Protein AF-A0A849WYE4-F1 (afdb_monomer_lite)

Structure (mmCIF, N/CA/C/O backbone):
data_AF-A0A849WYE4-F1
#
_entry.id   AF-A0A849WYE4-F1
#
loop_
_atom_site.group_PDB
_atom_site.id
_atom_site.type_symbol
_atom_site.label_atom_id
_atom_site.label_alt_id
_atom_site.label_comp_id
_atom_site.label_asym_id
_atom_site.label_entity_id
_atom_site.label_seq_id
_atom_site.pdbx_PDB_ins_code
_atom_site.Cartn_x
_atom_site.Cartn_y
_atom_site.Cartn_z
_atom_site.occupancy
_atom_site.B_iso_or_equiv
_atom_site.auth_seq_id
_atom_site.auth_comp_id
_atom_site.auth_asym_id
_atom_site.auth_atom_id
_atom_site.pdbx_PDB_model_num
ATOM 1 N N . MET A 1 1 ? 54.875 -3.080 55.819 1.00 46.09 1 MET A N 1
ATOM 2 C CA . MET A 1 1 ? 53.981 -3.667 54.796 1.00 46.09 1 MET A CA 1
ATOM 3 C C . MET A 1 1 ? 52.540 -3.458 55.234 1.00 46.09 1 MET A C 1
ATOM 5 O O . MET A 1 1 ? 52.132 -4.056 56.217 1.00 46.09 1 MET A O 1
ATOM 9 N N . GLN A 1 2 ? 51.818 -2.546 54.580 1.00 42.31 2 GLN A N 1
ATOM 10 C CA . GLN A 1 2 ? 50.393 -2.278 54.815 1.00 42.31 2 GLN A CA 1
ATOM 11 C C . GLN A 1 2 ? 49.566 -3.302 54.020 1.00 42.31 2 GLN A C 1
ATOM 13 O O . GLN A 1 2 ? 49.792 -3.452 52.821 1.00 42.31 2 GLN A O 1
ATOM 18 N N . LEU A 1 3 ? 48.648 -4.017 54.675 1.00 44.91 3 LEU A N 1
ATOM 19 C CA . LEU A 1 3 ? 47.675 -4.899 54.023 1.00 44.91 3 LEU A CA 1
ATOM 20 C C . LEU A 1 3 ? 46.376 -4.117 53.784 1.00 44.91 3 LEU A C 1
ATOM 22 O O . LEU A 1 3 ? 45.818 -3.519 54.699 1.00 44.91 3 LEU A O 1
ATOM 26 N N . ILE A 1 4 ? 45.939 -4.111 52.529 1.00 50.38 4 ILE A N 1
ATOM 27 C CA . ILE A 1 4 ? 44.753 -3.430 51.999 1.00 50.38 4 ILE A CA 1
ATOM 28 C C . ILE A 1 4 ? 43.482 -4.095 52.568 1.00 50.38 4 ILE A C 1
ATOM 30 O O . ILE A 1 4 ? 43.382 -5.323 52.501 1.00 50.38 4 ILE A O 1
ATOM 34 N N . PRO A 1 5 ? 42.488 -3.351 53.093 1.00 57.50 5 PRO A N 1
ATOM 35 C CA . PRO A 1 5 ? 41.226 -3.946 53.514 1.00 57.50 5 PRO A CA 1
ATOM 36 C C . PRO A 1 5 ? 40.370 -4.280 52.286 1.00 57.50 5 PRO A C 1
ATOM 38 O O . PRO A 1 5 ? 40.052 -3.421 51.465 1.00 57.50 5 PRO A O 1
ATOM 41 N N . ILE A 1 6 ? 39.992 -5.552 52.170 1.00 61.88 6 ILE A N 1
ATOM 42 C CA . ILE A 1 6 ? 39.066 -6.049 51.152 1.00 61.88 6 ILE A CA 1
ATOM 43 C C . ILE A 1 6 ? 37.680 -5.469 51.453 1.00 61.88 6 ILE A C 1
ATOM 45 O O . ILE A 1 6 ? 37.013 -5.876 52.409 1.00 61.88 6 ILE A O 1
ATOM 49 N N . LEU A 1 7 ? 37.257 -4.505 50.633 1.00 54.41 7 LEU A N 1
ATOM 50 C CA . L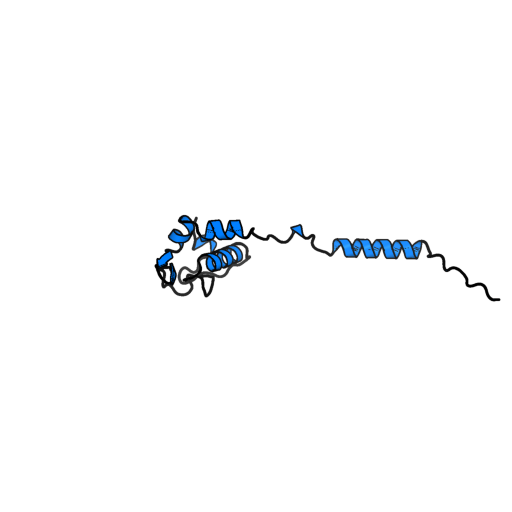EU A 1 7 ? 35.929 -3.904 50.670 1.00 54.41 7 LEU A CA 1
ATOM 51 C C . LEU A 1 7 ? 34.886 -4.972 50.295 1.00 54.41 7 LEU A C 1
ATOM 53 O O . LEU A 1 7 ? 34.646 -5.243 49.121 1.00 54.41 7 LEU A O 1
ATOM 57 N N . HIS A 1 8 ? 34.285 -5.611 51.299 1.00 60.00 8 HIS A N 1
ATOM 58 C CA . HIS A 1 8 ? 33.144 -6.500 51.097 1.00 60.00 8 HIS A CA 1
ATOM 59 C C . HIS A 1 8 ? 31.900 -5.656 50.773 1.00 60.00 8 HIS A C 1
ATOM 61 O O . HIS A 1 8 ? 31.561 -4.762 51.554 1.00 60.00 8 HIS A O 1
ATOM 67 N N . PRO A 1 9 ? 31.192 -5.913 49.660 1.00 61.59 9 PRO A N 1
ATOM 68 C CA . PRO A 1 9 ? 29.984 -5.169 49.333 1.00 61.59 9 PRO A CA 1
ATOM 69 C C . PRO A 1 9 ? 28.892 -5.435 50.378 1.00 61.59 9 PRO A C 1
ATOM 71 O O . PRO A 1 9 ? 28.559 -6.578 50.693 1.00 61.59 9 PRO A O 1
ATOM 74 N N . ASN A 1 10 ? 28.324 -4.360 50.931 1.00 67.94 10 ASN A N 1
ATOM 75 C CA . ASN A 1 10 ? 27.225 -4.430 51.890 1.00 67.94 10 ASN A CA 1
ATOM 76 C C . ASN A 1 10 ? 25.964 -4.971 51.191 1.00 67.94 10 ASN A C 1
ATOM 78 O O . ASN A 1 10 ? 25.650 -4.564 50.070 1.00 67.94 10 ASN A O 1
ATOM 82 N N . LYS A 1 11 ? 25.210 -5.850 51.862 1.00 70.06 11 LYS A N 1
ATOM 83 C CA . LYS A 1 11 ? 23.966 -6.454 51.352 1.00 70.06 11 LYS A CA 1
ATOM 84 C C . LYS A 1 11 ? 23.008 -5.402 50.789 1.00 70.06 11 LYS A C 1
ATOM 86 O O . LYS A 1 11 ? 22.443 -5.621 49.730 1.00 70.06 11 LYS A O 1
ATOM 91 N N . ALA A 1 12 ? 22.902 -4.237 51.432 1.00 69.44 12 ALA A N 1
ATOM 92 C CA . ALA A 1 12 ? 22.075 -3.124 50.961 1.00 69.44 12 ALA A CA 1
ATOM 93 C C . ALA A 1 12 ? 22.493 -2.597 49.574 1.00 69.44 12 ALA A C 1
ATOM 95 O O . ALA A 1 12 ? 21.641 -2.285 48.744 1.00 69.44 12 ALA A O 1
ATOM 96 N N . MET A 1 13 ? 23.799 -2.547 49.304 1.00 70.00 13 MET A N 1
ATOM 97 C CA . MET A 1 13 ? 24.358 -2.111 48.024 1.00 70.00 13 MET A CA 1
ATOM 98 C C . MET A 1 13 ? 24.042 -3.136 46.927 1.00 70.00 13 MET A C 1
ATOM 100 O O . MET A 1 13 ? 23.593 -2.762 45.849 1.00 70.00 13 MET A O 1
ATOM 104 N N . ALA A 1 14 ? 24.155 -4.432 47.239 1.00 71.19 14 ALA A N 1
ATOM 105 C CA . ALA A 1 14 ? 23.757 -5.509 46.333 1.00 71.19 14 ALA A CA 1
ATOM 106 C C . ALA A 1 14 ? 22.247 -5.482 46.021 1.00 71.19 14 ALA A C 1
ATOM 108 O O . ALA A 1 14 ? 21.861 -5.635 44.864 1.00 71.19 14 ALA A O 1
ATOM 109 N N . THR A 1 15 ? 21.386 -5.212 47.010 1.00 71.81 15 THR A N 1
ATOM 110 C CA . THR A 1 15 ? 19.931 -5.109 46.799 1.00 71.81 15 THR A CA 1
ATOM 111 C C . THR A 1 15 ? 19.547 -3.898 45.947 1.00 71.81 15 THR A C 1
ATOM 113 O O . THR A 1 15 ? 18.644 -4.001 45.118 1.00 71.81 15 THR A O 1
ATOM 116 N N . HIS A 1 16 ? 20.217 -2.753 46.124 1.00 72.25 16 HIS A N 1
ATOM 117 C CA . HIS A 1 16 ? 19.993 -1.571 45.286 1.00 72.25 16 HIS A CA 1
ATOM 118 C C . HIS A 1 16 ? 20.419 -1.812 43.837 1.00 72.25 16 HIS A C 1
ATOM 120 O O . HIS A 1 16 ? 19.644 -1.500 42.939 1.00 72.25 16 HIS A O 1
ATOM 126 N N . LEU A 1 17 ? 21.585 -2.429 43.619 1.00 75.75 17 LEU A N 1
ATOM 127 C CA . LEU A 1 17 ? 22.079 -2.783 42.284 1.00 75.75 17 LEU A CA 1
ATOM 128 C C . LEU A 1 17 ? 21.173 -3.806 41.579 1.00 75.75 17 LEU A C 1
ATOM 130 O O . LEU A 1 17 ? 20.911 -3.682 40.386 1.00 75.75 17 LEU A O 1
ATOM 134 N N . LEU A 1 18 ? 20.642 -4.787 42.317 1.00 73.25 18 LEU A N 1
ATOM 135 C CA . LEU A 1 18 ? 19.713 -5.780 41.769 1.00 73.25 18 LEU A CA 1
ATOM 136 C C . LEU A 1 18 ? 18.369 -5.145 41.371 1.00 73.25 18 LEU A C 1
ATOM 138 O O . LEU A 1 18 ? 17.812 -5.461 40.322 1.00 73.25 18 LEU A O 1
ATOM 142 N N . ARG A 1 19 ? 17.850 -4.227 42.198 1.00 73.56 19 ARG A N 1
ATOM 143 C CA . ARG A 1 19 ? 16.584 -3.517 41.943 1.00 73.56 19 ARG A CA 1
ATOM 144 C C . ARG A 1 19 ? 16.679 -2.564 40.757 1.00 73.56 19 ARG A C 1
ATOM 146 O O . ARG A 1 19 ? 15.747 -2.517 39.960 1.00 73.56 19 ARG A O 1
ATOM 153 N N . THR A 1 20 ? 17.778 -1.822 40.627 1.00 73.62 20 THR A N 1
ATOM 154 C CA . THR A 1 20 ? 17.986 -0.920 39.485 1.00 73.62 20 THR A CA 1
ATOM 155 C C . THR A 1 20 ? 18.197 -1.696 38.187 1.00 73.62 20 THR A C 1
ATOM 157 O O . THR A 1 20 ? 17.612 -1.324 37.173 1.00 73.62 20 THR A O 1
ATOM 160 N N . ALA A 1 21 ? 18.941 -2.808 38.214 1.00 76.62 21 ALA A N 1
ATOM 161 C CA . ALA A 1 21 ? 19.098 -3.690 37.055 1.00 76.62 21 ALA A CA 1
ATOM 162 C C . ALA A 1 21 ? 17.760 -4.298 36.596 1.00 76.62 21 ALA A C 1
ATOM 164 O O . ALA A 1 21 ? 17.480 -4.335 35.399 1.00 76.62 21 ALA A O 1
ATOM 165 N N . LEU A 1 22 ? 16.905 -4.713 37.539 1.00 76.19 22 LEU A N 1
ATOM 166 C CA . LEU A 1 22 ? 15.569 -5.222 37.229 1.00 76.19 22 LEU A CA 1
ATOM 167 C C . LEU A 1 22 ? 14.682 -4.132 36.604 1.00 76.19 22 LEU A C 1
ATOM 169 O O . LEU A 1 22 ? 14.057 -4.374 35.580 1.00 76.19 22 LEU A O 1
ATOM 173 N N . PHE A 1 23 ? 14.679 -2.914 37.156 1.00 76.50 23 PHE A N 1
ATOM 174 C CA . PHE A 1 23 ? 13.930 -1.782 36.589 1.00 76.50 23 PHE A CA 1
ATOM 175 C C . PHE A 1 23 ? 14.363 -1.427 35.158 1.00 76.50 23 PHE A C 1
ATOM 177 O O . PHE A 1 23 ? 13.516 -1.120 34.323 1.00 76.50 23 PHE A O 1
ATOM 184 N N . LEU A 1 24 ? 15.663 -1.500 34.856 1.00 73.50 24 LEU A N 1
ATOM 185 C CA . LEU A 1 24 ? 16.191 -1.252 33.510 1.00 73.50 24 LEU A CA 1
ATOM 186 C C . LEU A 1 24 ? 15.759 -2.330 32.505 1.00 73.50 24 LEU A C 1
ATOM 188 O O . LEU A 1 24 ? 15.435 -2.000 31.367 1.00 73.50 24 LEU A O 1
ATOM 192 N N . ALA A 1 25 ? 15.691 -3.596 32.926 1.00 70.69 25 ALA A N 1
ATOM 193 C CA . ALA A 1 25 ? 15.245 -4.700 32.074 1.00 70.69 25 ALA A CA 1
ATOM 194 C C . ALA A 1 25 ? 13.748 -4.627 31.711 1.00 70.69 25 ALA A C 1
ATOM 196 O O . ALA A 1 25 ? 13.342 -5.151 30.676 1.00 70.69 25 ALA A O 1
ATOM 197 N N . LEU A 1 26 ? 12.925 -3.963 32.532 1.00 72.19 26 LEU A N 1
ATOM 198 C CA . LEU A 1 26 ? 11.504 -3.737 32.242 1.00 72.19 26 LEU A CA 1
ATOM 199 C C . LEU A 1 26 ? 11.244 -2.549 31.298 1.00 72.19 26 LEU A C 1
ATOM 201 O O . LEU A 1 26 ? 10.148 -2.451 30.753 1.00 72.19 26 LEU A O 1
ATOM 205 N N . LEU A 1 27 ? 12.217 -1.652 31.100 1.00 71.19 27 LEU A N 1
ATOM 206 C CA . LEU A 1 27 ? 12.049 -0.464 30.253 1.00 71.19 27 LEU A CA 1
ATOM 207 C C . LEU A 1 27 ? 12.381 -0.704 28.775 1.00 71.19 27 LEU A C 1
ATOM 209 O O . LEU A 1 27 ? 12.041 0.125 27.933 1.00 71.19 27 LEU A O 1
ATOM 213 N N . THR A 1 28 ? 13.047 -1.811 28.443 1.00 73.25 28 THR A N 1
ATOM 214 C CA . THR A 1 28 ? 13.287 -2.185 27.050 1.00 73.25 28 THR A CA 1
ATOM 215 C C . THR A 1 28 ? 12.033 -2.848 26.487 1.00 73.25 28 THR A C 1
ATOM 217 O O . THR A 1 28 ? 11.688 -3.941 26.951 1.00 73.25 28 THR A O 1
ATOM 220 N N . PRO A 1 29 ? 11.350 -2.238 25.497 1.00 68.69 29 PRO A N 1
ATOM 221 C CA . PRO A 1 29 ? 10.281 -2.923 24.796 1.00 68.69 29 PRO A CA 1
ATOM 222 C C . PRO A 1 29 ? 10.882 -4.195 24.208 1.00 68.69 29 PRO A C 1
ATOM 224 O O . PRO A 1 29 ? 11.965 -4.165 23.609 1.00 68.69 29 PRO A O 1
ATOM 227 N N . PRO A 1 30 ? 10.248 -5.340 24.441 1.00 70.88 30 PRO A N 1
ATOM 228 C CA . PRO A 1 30 ? 10.870 -6.576 24.058 1.00 70.88 30 PRO A CA 1
ATOM 229 C C . PRO A 1 30 ? 10.802 -6.688 22.528 1.00 70.88 30 PRO A C 1
ATOM 231 O O . PRO A 1 30 ? 9.845 -6.232 21.907 1.00 70.88 30 PRO A O 1
ATOM 234 N N . ALA A 1 31 ? 11.832 -7.263 21.903 1.00 65.00 31 ALA A N 1
ATOM 235 C CA . ALA A 1 31 ? 12.041 -7.207 20.447 1.00 65.00 31 ALA A CA 1
ATOM 236 C C . ALA A 1 31 ? 10.869 -7.737 19.585 1.00 65.00 31 ALA A C 1
ATOM 238 O O . ALA A 1 31 ? 10.817 -7.477 18.390 1.00 65.00 31 ALA A O 1
ATOM 239 N N . TRP A 1 32 ? 9.916 -8.449 20.189 1.00 64.44 32 TRP A N 1
ATOM 240 C CA . TRP A 1 32 ? 8.682 -8.939 19.568 1.00 64.44 32 TRP A CA 1
ATOM 241 C C . TRP A 1 32 ? 7.585 -7.875 19.424 1.00 64.44 32 TRP A C 1
ATOM 243 O O . TRP A 1 32 ? 6.583 -8.136 18.770 1.00 64.44 32 TRP A O 1
ATOM 253 N N . ALA A 1 33 ? 7.758 -6.681 19.997 1.00 65.19 33 ALA A N 1
ATOM 254 C CA . ALA A 1 33 ? 6.809 -5.577 19.855 1.00 65.19 33 ALA A CA 1
ATOM 255 C C . ALA A 1 33 ? 6.892 -4.869 18.485 1.00 65.19 33 ALA A C 1
ATOM 257 O O . ALA A 1 33 ? 6.016 -4.073 18.157 1.00 65.19 33 ALA A O 1
ATOM 258 N N . ILE A 1 34 ? 7.925 -5.141 17.678 1.00 64.00 34 ILE A N 1
ATOM 259 C CA . ILE A 1 34 ? 8.040 -4.593 16.321 1.00 64.00 34 ILE A CA 1
ATOM 260 C C . ILE A 1 34 ? 7.291 -5.522 15.363 1.00 64.00 34 ILE A C 1
ATOM 262 O O . ILE A 1 34 ? 7.780 -6.597 15.015 1.00 64.00 34 ILE A O 1
ATOM 266 N N . GLN A 1 35 ? 6.112 -5.095 14.909 1.00 69.06 35 GLN A N 1
ATOM 267 C CA . GLN A 1 35 ? 5.379 -5.773 13.842 1.00 69.06 35 GLN A CA 1
ATOM 268 C C . GLN A 1 35 ? 6.086 -5.505 12.502 1.00 69.06 35 GLN A C 1
ATOM 270 O O . GLN A 1 35 ? 5.770 -4.552 11.793 1.00 69.06 35 GLN A O 1
ATOM 275 N N . ALA A 1 36 ? 7.074 -6.330 12.158 1.00 75.69 36 ALA A N 1
ATOM 276 C CA . ALA A 1 36 ? 7.697 -6.312 10.840 1.00 75.69 36 ALA A CA 1
ATOM 277 C C . ALA A 1 36 ? 6.996 -7.322 9.922 1.00 75.69 36 ALA A C 1
ATOM 279 O O . ALA A 1 36 ? 6.856 -8.497 10.264 1.00 75.69 36 ALA A O 1
ATOM 280 N N . PHE A 1 37 ? 6.568 -6.874 8.743 1.00 84.75 37 PHE A N 1
ATOM 281 C CA . PHE A 1 37 ? 6.088 -7.783 7.707 1.00 84.75 37 PHE A CA 1
ATOM 282 C C . PHE A 1 37 ? 7.270 -8.489 7.043 1.00 84.75 37 PHE A C 1
ATOM 284 O O . PHE A 1 37 ? 8.301 -7.879 6.759 1.00 84.75 37 PHE A O 1
ATOM 291 N N . GLU A 1 38 ? 7.116 -9.787 6.789 1.00 90.81 38 GLU A N 1
ATOM 292 C CA . GLU A 1 38 ? 8.139 -10.589 6.123 1.00 90.81 38 GLU A CA 1
ATOM 293 C C . GLU A 1 38 ? 8.316 -10.104 4.667 1.00 90.81 38 GLU A C 1
ATOM 295 O O . G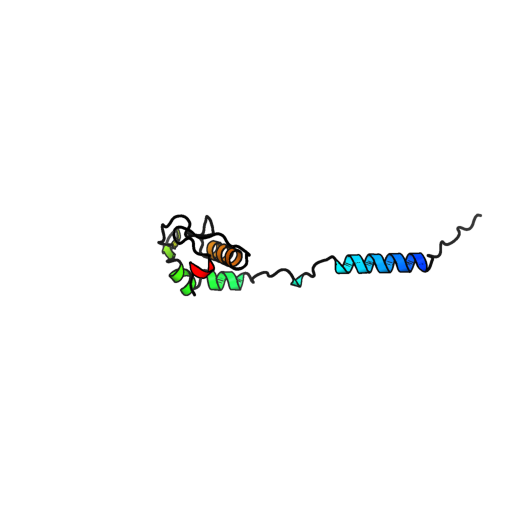LU A 1 38 ? 7.313 -9.975 3.954 1.00 90.81 38 GLU A O 1
ATOM 300 N N . PRO A 1 39 ? 9.549 -9.813 4.203 1.00 92.88 39 PRO A N 1
ATOM 301 C CA . PRO A 1 39 ? 9.772 -9.255 2.870 1.00 92.88 39 PRO A CA 1
ATOM 302 C C . PRO A 1 39 ? 9.165 -10.083 1.734 1.00 92.88 39 PRO A C 1
ATOM 304 O O . PRO A 1 39 ? 8.519 -9.511 0.857 1.00 92.88 39 PRO A O 1
ATOM 307 N N . ALA A 1 40 ? 9.270 -11.414 1.767 1.00 95.56 40 ALA A N 1
ATOM 308 C CA . ALA A 1 40 ? 8.683 -12.252 0.728 1.00 95.56 40 ALA A CA 1
ATOM 309 C C . ALA A 1 40 ? 7.144 -12.247 0.766 1.00 95.56 40 ALA A C 1
ATOM 311 O O . ALA A 1 40 ? 6.510 -12.428 -0.271 1.00 95.56 40 ALA A O 1
ATOM 312 N N . ALA A 1 41 ? 6.506 -12.015 1.915 1.00 95.44 41 ALA A N 1
ATOM 313 C CA . ALA A 1 41 ? 5.062 -11.805 1.998 1.00 95.44 41 ALA A CA 1
ATOM 314 C C . ALA A 1 41 ? 4.642 -10.502 1.310 1.00 95.44 41 ALA A C 1
ATOM 316 O O . ALA A 1 41 ? 3.681 -10.513 0.537 1.00 95.44 41 ALA A O 1
ATOM 317 N N . ILE A 1 42 ? 5.390 -9.419 1.536 1.00 96.69 42 ILE A N 1
ATOM 318 C CA . ILE A 1 42 ? 5.194 -8.144 0.835 1.00 96.69 42 ILE A CA 1
ATOM 319 C C . ILE A 1 42 ? 5.361 -8.344 -0.671 1.00 96.69 42 ILE A C 1
ATOM 321 O O . ILE A 1 42 ? 4.472 -7.970 -1.430 1.00 96.69 42 ILE A O 1
ATOM 325 N N . ASP A 1 43 ? 6.433 -9.005 -1.104 1.00 97.12 43 ASP A N 1
ATOM 326 C CA . ASP A 1 43 ? 6.707 -9.222 -2.527 1.00 97.12 43 ASP A CA 1
ATOM 327 C C . ASP A 1 43 ? 5.637 -10.107 -3.191 1.00 97.12 43 ASP A C 1
ATOM 329 O O . ASP A 1 43 ? 5.218 -9.839 -4.320 1.00 97.12 43 ASP A O 1
ATOM 333 N N . ARG A 1 44 ? 5.120 -11.124 -2.482 1.00 97.44 44 ARG A N 1
ATOM 334 C CA . ARG A 1 44 ? 4.001 -11.954 -2.969 1.00 97.44 44 ARG A CA 1
ATOM 335 C C . ARG A 1 44 ? 2.731 -11.139 -3.198 1.00 97.44 44 ARG A C 1
ATOM 337 O O . ARG A 1 44 ? 2.064 -11.350 -4.209 1.00 97.44 44 ARG A O 1
ATOM 344 N N . VAL A 1 45 ? 2.367 -10.252 -2.269 1.00 96.88 45 VAL A N 1
ATOM 345 C CA . VAL A 1 45 ? 1.159 -9.421 -2.404 1.00 96.88 45 VAL A CA 1
ATOM 346 C C . VAL A 1 45 ? 1.373 -8.341 -3.460 1.00 96.88 45 VAL A C 1
ATOM 348 O O . VAL A 1 45 ? 0.518 -8.189 -4.332 1.00 96.88 45 VAL A O 1
ATOM 351 N N . ALA A 1 46 ? 2.528 -7.671 -3.442 1.00 96.88 46 ALA A N 1
ATOM 352 C CA . ALA A 1 46 ? 2.894 -6.640 -4.405 1.00 96.88 46 ALA A CA 1
ATOM 353 C C . ALA A 1 46 ? 2.890 -7.178 -5.841 1.00 96.88 46 ALA A C 1
ATOM 355 O O . ALA A 1 46 ? 2.372 -6.517 -6.727 1.00 96.88 46 ALA A O 1
ATOM 356 N N . GLY A 1 47 ? 3.385 -8.399 -6.068 1.00 96.00 47 GLY A N 1
ATOM 357 C CA . GLY A 1 47 ? 3.345 -9.054 -7.379 1.00 96.00 47 GLY A CA 1
ATOM 358 C C . GLY A 1 47 ? 2.016 -9.740 -7.718 1.00 96.00 47 GLY A C 1
ATOM 359 O O . GLY A 1 47 ? 1.885 -10.340 -8.790 1.00 96.00 47 GLY A O 1
ATOM 360 N N . SER A 1 48 ? 1.028 -9.718 -6.819 1.00 96.50 48 SER A N 1
ATOM 361 C CA . SER A 1 48 ? -0.214 -10.463 -7.010 1.00 96.50 48 SER A CA 1
ATOM 362 C C . SER A 1 48 ? -1.118 -9.821 -8.063 1.00 96.50 48 SER A C 1
ATOM 364 O O . SER A 1 48 ? -1.260 -8.603 -8.171 1.00 96.50 48 SER A O 1
ATOM 366 N N . ARG A 1 49 ? -1.839 -10.664 -8.811 1.00 95.62 49 ARG A N 1
ATOM 367 C CA . ARG A 1 49 ? -2.835 -10.200 -9.791 1.00 95.62 49 ARG A CA 1
ATOM 368 C C . ARG A 1 49 ? -3.949 -9.370 -9.147 1.00 95.62 49 ARG A C 1
ATOM 370 O O . ARG A 1 49 ? -4.509 -8.505 -9.812 1.00 95.62 49 ARG A O 1
ATOM 377 N N . LEU A 1 50 ? -4.309 -9.677 -7.901 1.00 95.00 50 LEU A N 1
ATOM 378 C CA . LEU A 1 50 ? -5.362 -8.970 -7.175 1.00 95.00 50 LEU A CA 1
ATOM 379 C C . LEU A 1 50 ? -4.930 -7.534 -6.874 1.00 95.00 50 LEU A C 1
ATOM 381 O O . LEU A 1 50 ? -5.636 -6.607 -7.261 1.00 95.00 50 LEU A O 1
ATOM 385 N N . TRP A 1 51 ? -3.735 -7.362 -6.306 1.00 95.88 51 TRP A N 1
ATOM 386 C CA . TRP A 1 51 ? -3.158 -6.045 -6.047 1.00 95.88 51 TRP A CA 1
ATOM 387 C C . TRP A 1 51 ? -2.992 -5.230 -7.330 1.00 95.88 51 TRP A C 1
ATOM 389 O O . TRP A 1 51 ? -3.464 -4.098 -7.424 1.00 95.88 51 TRP A O 1
ATOM 399 N N . HIS A 1 52 ? -2.436 -5.851 -8.375 1.00 96.00 52 HIS A N 1
ATOM 400 C CA . HIS A 1 52 ? -2.280 -5.186 -9.663 1.00 96.00 52 HIS A CA 1
ATOM 401 C C . HIS A 1 52 ? -3.607 -4.722 -10.272 1.00 96.00 52 HIS A C 1
ATOM 403 O O . HIS A 1 52 ? -3.667 -3.664 -10.890 1.00 96.00 52 HIS A O 1
ATOM 409 N N . ARG A 1 53 ? -4.686 -5.490 -10.096 1.00 94.69 53 ARG A N 1
ATOM 410 C CA . ARG A 1 53 ? -6.017 -5.106 -10.584 1.00 94.69 53 ARG A CA 1
ATOM 411 C C . ARG A 1 53 ? -6.642 -3.983 -9.775 1.00 94.69 53 ARG A C 1
ATOM 413 O O . ARG A 1 53 ? -7.218 -3.096 -10.392 1.00 94.69 53 ARG A O 1
ATOM 420 N N . LEU A 1 54 ? -6.530 -4.035 -8.448 1.00 94.12 54 LEU A N 1
ATOM 421 C CA . LEU A 1 54 ? -7.082 -3.021 -7.547 1.00 94.12 54 LEU A CA 1
ATOM 422 C C . LEU A 1 54 ? -6.564 -1.622 -7.900 1.00 94.12 54 LEU A C 1
ATOM 424 O O . LEU A 1 54 ? -7.332 -0.668 -7.946 1.00 94.12 54 LEU A O 1
ATOM 428 N N . LEU A 1 55 ? -5.271 -1.529 -8.218 1.00 94.69 55 LEU A N 1
ATOM 429 C CA . LEU A 1 55 ? -4.603 -0.275 -8.565 1.00 94.69 55 LEU A CA 1
ATOM 430 C C . LEU A 1 55 ? -4.413 -0.082 -10.074 1.00 94.69 55 LEU A C 1
ATOM 432 O O . LEU A 1 55 ? -3.709 0.829 -10.495 1.00 94.69 55 LEU A O 1
ATOM 436 N N . HIS A 1 56 ? -5.028 -0.927 -10.904 1.00 95.38 56 HIS A N 1
ATOM 437 C CA . HIS A 1 56 ? -4.959 -0.857 -12.367 1.00 95.38 56 HIS A CA 1
ATOM 438 C C . HIS A 1 56 ? -3.535 -0.807 -12.961 1.00 95.38 56 HIS A C 1
ATOM 440 O O . HIS A 1 56 ? -3.313 -0.135 -13.974 1.00 95.38 56 HIS A O 1
ATOM 446 N N . TYR A 1 57 ? -2.580 -1.537 -12.380 1.00 96.44 57 TYR A N 1
ATOM 447 C CA . TYR A 1 57 ? -1.247 -1.692 -12.961 1.00 96.44 57 TYR A CA 1
ATOM 448 C C . TYR A 1 57 ? -1.282 -2.488 -14.261 1.00 96.44 57 TYR A C 1
ATOM 450 O O . TYR A 1 57 ? -1.938 -3.530 -14.385 1.00 96.44 57 TYR A O 1
ATOM 458 N N . LYS A 1 58 ? -0.498 -2.014 -15.221 1.00 93.81 58 LYS A N 1
ATOM 459 C CA . LYS A 1 58 ? -0.185 -2.688 -16.474 1.00 93.81 58 LYS A CA 1
ATOM 460 C C . LYS A 1 58 ? 1.314 -2.913 -16.542 1.00 93.81 58 LYS A C 1
ATOM 462 O O . LYS A 1 58 ? 2.097 -2.074 -16.118 1.00 93.81 58 LYS A O 1
ATOM 467 N N . HIS A 1 59 ? 1.701 -4.065 -17.074 1.00 89.94 59 HIS A N 1
ATOM 468 C CA . HIS A 1 59 ? 3.101 -4.350 -17.331 1.00 89.94 59 HIS A CA 1
ATOM 469 C C . HIS A 1 59 ? 3.496 -3.772 -18.692 1.00 89.94 59 HIS A C 1
ATOM 471 O O . HIS A 1 59 ? 2.960 -4.177 -19.728 1.00 89.94 59 HIS A O 1
ATOM 477 N N . HIS A 1 60 ? 4.442 -2.846 -18.683 1.00 86.31 60 HIS A N 1
ATOM 478 C CA . HIS A 1 60 ? 5.086 -2.287 -19.855 1.00 86.31 60 HIS A CA 1
ATOM 479 C C . HIS A 1 60 ? 6.381 -3.042 -20.123 1.00 86.31 60 HIS A C 1
ATOM 481 O O . HIS A 1 60 ? 7.219 -3.215 -19.243 1.00 86.31 60 HIS A O 1
ATOM 487 N N . TRP A 1 61 ? 6.570 -3.465 -21.372 1.00 79.06 61 TRP A N 1
ATOM 488 C CA . TRP A 1 61 ? 7.683 -4.341 -21.745 1.00 79.06 61 TRP A CA 1
ATOM 489 C C . TRP A 1 61 ? 9.067 -3.755 -21.406 1.00 79.06 61 TRP A C 1
ATOM 491 O O . TRP A 1 61 ? 9.986 -4.506 -21.103 1.00 79.06 61 TRP A O 1
ATOM 501 N N . PHE A 1 62 ? 9.201 -2.426 -21.405 1.00 80.00 62 PHE A N 1
ATOM 502 C CA . PHE A 1 62 ? 10.468 -1.736 -21.150 1.00 80.00 62 PHE A CA 1
ATOM 503 C C . PHE A 1 62 ? 10.543 -1.011 -19.795 1.00 80.00 62 PHE A C 1
ATOM 505 O O . PHE A 1 62 ? 11.634 -0.621 -19.397 1.00 80.00 62 PHE A O 1
ATOM 512 N N . HIS A 1 63 ? 9.416 -0.784 -19.112 1.00 77.81 63 HIS A N 1
ATOM 513 C CA . HIS A 1 63 ? 9.322 0.134 -17.960 1.00 77.81 63 HIS A CA 1
ATOM 514 C C . HIS A 1 63 ? 8.733 -0.530 -16.699 1.00 77.81 63 HIS A C 1
ATOM 516 O O . HIS A 1 63 ? 8.406 0.150 -15.736 1.00 77.81 63 HIS A O 1
ATOM 522 N N . GLY A 1 64 ? 8.601 -1.861 -16.672 1.00 88.44 64 GLY A N 1
ATOM 523 C CA . GLY A 1 64 ? 8.059 -2.563 -15.507 1.00 88.44 64 GLY A CA 1
ATOM 524 C C . GLY A 1 64 ? 6.551 -2.361 -15.372 1.00 88.44 64 GLY A C 1
ATOM 525 O O . GLY A 1 64 ? 5.822 -2.579 -16.336 1.00 88.44 64 GLY A O 1
ATOM 526 N N . TYR A 1 65 ? 6.065 -2.001 -14.185 1.00 93.44 65 TYR A N 1
ATOM 527 C CA . TYR A 1 65 ? 4.639 -1.774 -13.941 1.00 93.44 65 TYR A CA 1
ATOM 528 C C . TYR A 1 65 ? 4.313 -0.285 -13.918 1.00 93.44 65 TYR A C 1
ATOM 530 O O . TYR A 1 65 ? 5.054 0.503 -13.353 1.00 93.44 65 TYR A O 1
ATOM 538 N N . GLU A 1 66 ? 3.166 0.087 -14.477 1.00 95.31 66 GLU A N 1
ATOM 539 C CA . GLU A 1 66 ? 2.622 1.439 -14.358 1.00 95.31 66 GLU A CA 1
ATOM 540 C C . GLU A 1 66 ? 1.108 1.365 -14.164 1.00 95.31 66 GLU A C 1
ATOM 542 O O . GLU A 1 66 ? 0.410 0.608 -14.848 1.00 95.31 66 GLU A O 1
ATOM 547 N N . SER A 1 67 ? 0.585 2.114 -13.199 1.00 95.88 67 SER A N 1
ATOM 548 C CA . SER A 1 67 ? -0.851 2.239 -12.984 1.00 95.88 67 SER A CA 1
ATOM 549 C C . SER A 1 67 ? -1.475 3.180 -14.007 1.00 95.88 67 SER A C 1
ATOM 551 O O . SER A 1 67 ? -0.994 4.284 -14.243 1.00 95.88 67 SER A O 1
ATOM 553 N N . ALA A 1 68 ? -2.615 2.768 -14.562 1.00 94.88 68 ALA A N 1
ATOM 554 C CA . ALA A 1 68 ? -3.418 3.606 -15.449 1.00 94.88 68 ALA A CA 1
ATOM 555 C C . ALA A 1 68 ? -4.214 4.708 -14.713 1.00 94.88 68 ALA A C 1
ATOM 557 O O . ALA A 1 68 ? -5.025 5.389 -15.340 1.00 94.88 68 ALA A O 1
ATOM 558 N N . VAL A 1 69 ? -4.059 4.847 -13.391 1.00 92.94 69 VAL A N 1
ATOM 559 C CA . VAL A 1 69 ? -4.751 5.870 -12.600 1.00 92.94 69 VAL A CA 1
ATOM 560 C C . VAL A 1 69 ? -3.953 7.175 -12.606 1.00 92.94 69 VAL A C 1
ATOM 562 O O . VAL A 1 69 ? -2.802 7.221 -12.180 1.00 92.94 69 VAL A O 1
ATOM 565 N N . ASP A 1 70 ? -4.604 8.259 -13.029 1.00 87.88 70 ASP A N 1
ATOM 566 C CA . ASP A 1 70 ? -4.019 9.610 -13.097 1.00 87.88 70 ASP A CA 1
ATOM 567 C C . ASP A 1 70 ? -4.573 10.564 -12.023 1.00 87.88 70 ASP A C 1
ATOM 569 O O . ASP A 1 70 ? -4.342 11.773 -12.051 1.00 87.88 70 ASP A O 1
ATOM 573 N N . GLY A 1 71 ? -5.361 10.042 -11.081 1.00 85.50 71 GLY A N 1
ATOM 574 C CA . GLY A 1 71 ? -5.972 10.839 -10.024 1.00 85.50 71 GLY A CA 1
ATOM 575 C C . GLY A 1 71 ? -4.937 11.386 -9.041 1.00 85.50 71 GLY A C 1
ATOM 576 O O . GLY A 1 71 ? -4.235 10.623 -8.383 1.00 85.50 71 GLY A O 1
ATOM 577 N N . GLU A 1 72 ? -4.893 12.710 -8.885 1.00 86.62 72 GLU A N 1
ATOM 578 C CA . GLU A 1 72 ? -4.079 13.349 -7.848 1.00 86.62 72 GLU A CA 1
ATOM 579 C C . GLU A 1 72 ? -4.452 12.822 -6.451 1.00 86.62 72 GLU A C 1
ATOM 581 O O . GLU A 1 72 ? -5.633 12.732 -6.092 1.00 86.62 72 GLU A O 1
ATOM 586 N N . GLY A 1 73 ? -3.430 12.464 -5.669 1.00 88.50 73 GLY A N 1
ATOM 587 C CA . GLY A 1 73 ? -3.587 11.939 -4.312 1.00 88.50 73 GLY A CA 1
ATOM 588 C C . GLY A 1 73 ? -4.215 10.543 -4.235 1.00 88.50 73 GLY A C 1
ATOM 589 O O . GLY A 1 73 ? -4.711 10.176 -3.172 1.00 88.50 73 GLY A O 1
ATOM 590 N N . PHE A 1 74 ? -4.249 9.791 -5.342 1.00 92.19 74 PHE A N 1
ATOM 591 C CA . PHE A 1 74 ? -4.686 8.391 -5.339 1.00 92.19 74 PHE A CA 1
ATOM 592 C C . PHE A 1 74 ? -3.656 7.459 -4.688 1.00 92.19 74 PHE A C 1
ATOM 594 O O . PHE A 1 74 ? -4.042 6.568 -3.943 1.00 92.19 74 PHE A O 1
ATOM 601 N N . PHE A 1 75 ? -2.366 7.678 -4.955 1.00 94.38 75 PHE A N 1
ATOM 602 C CA . PHE A 1 75 ? -1.274 6.886 -4.387 1.00 94.38 75 PHE A CA 1
ATOM 603 C C . PHE A 1 75 ? -0.816 7.460 -3.049 1.00 94.38 75 PHE A C 1
ATOM 605 O O . PHE A 1 75 ? -0.708 8.680 -2.894 1.00 94.38 75 PHE A O 1
ATOM 612 N N . LEU A 1 76 ? -0.518 6.575 -2.103 1.00 93.94 76 LEU A N 1
ATOM 613 C CA . LEU A 1 76 ? 0.079 6.924 -0.812 1.00 93.94 76 LEU A CA 1
ATOM 614 C C . LEU A 1 76 ? 1.597 7.063 -0.914 1.00 93.94 76 LEU A C 1
ATOM 616 O O . LEU A 1 76 ? 2.196 7.865 -0.196 1.00 93.94 76 LEU A O 1
ATOM 620 N N . SER A 1 77 ? 2.223 6.295 -1.804 1.00 95.31 77 SER A N 1
ATOM 621 C CA . SER A 1 77 ? 3.639 6.423 -2.118 1.00 95.31 77 SER A CA 1
ATOM 622 C C . SER A 1 77 ? 3.850 7.447 -3.240 1.00 95.31 77 SER A C 1
ATOM 624 O O . SER A 1 77 ? 3.148 7.399 -4.253 1.00 95.31 77 SER A O 1
ATOM 626 N N . PRO A 1 78 ? 4.878 8.315 -3.156 1.00 94.62 78 PRO A N 1
ATOM 627 C CA . PRO A 1 78 ? 5.258 9.186 -4.272 1.00 94.62 78 PRO A CA 1
ATOM 628 C C . PRO A 1 78 ? 5.691 8.399 -5.520 1.00 94.62 78 PRO A C 1
ATOM 630 O O . PRO A 1 78 ? 5.618 8.919 -6.628 1.00 94.62 78 PRO A O 1
ATOM 633 N N . HIS A 1 79 ? 6.108 7.140 -5.347 1.00 95.38 79 HIS A N 1
ATOM 634 C CA . HIS A 1 79 ? 6.450 6.219 -6.434 1.00 95.38 79 HIS A CA 1
ATOM 635 C C . HIS A 1 79 ? 5.343 5.200 -6.709 1.00 95.38 79 HIS A C 1
ATOM 637 O O . HIS A 1 79 ? 5.524 4.299 -7.523 1.00 95.38 79 HIS A O 1
ATOM 643 N N . GLY A 1 80 ? 4.189 5.323 -6.046 1.00 95.75 80 GLY A N 1
ATOM 644 C CA . GLY A 1 80 ? 3.144 4.310 -6.087 1.00 95.75 80 GLY A CA 1
ATOM 645 C C . GLY A 1 80 ? 2.628 4.044 -7.494 1.00 95.75 80 GLY A C 1
ATOM 646 O O . GLY A 1 80 ? 2.323 2.910 -7.820 1.00 95.75 80 GLY A O 1
ATOM 647 N N . LYS A 1 81 ? 2.630 5.034 -8.388 1.00 95.56 81 LYS A N 1
ATOM 648 C CA . LYS A 1 81 ? 2.203 4.825 -9.777 1.00 95.56 81 LYS A CA 1
ATOM 649 C C . LYS A 1 81 ? 3.045 3.792 -10.539 1.00 95.56 81 LYS A C 1
ATOM 651 O O . LYS A 1 81 ? 2.503 3.109 -11.402 1.00 95.56 81 LYS A O 1
ATOM 656 N N . GLU A 1 82 ? 4.325 3.654 -10.210 1.00 95.56 82 GLU A N 1
ATOM 657 C CA . GLU A 1 82 ? 5.295 2.829 -10.951 1.00 95.56 82 GLU A CA 1
ATOM 658 C C . GLU A 1 82 ? 5.857 1.669 -10.109 1.00 95.56 82 GLU A C 1
ATOM 660 O O . GLU A 1 82 ? 6.414 0.708 -10.637 1.00 95.56 8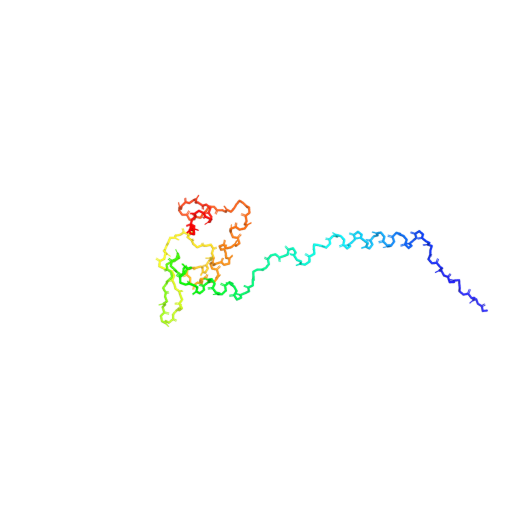2 GLU A O 1
ATOM 665 N N . ASP A 1 83 ? 5.682 1.725 -8.788 1.00 96.31 83 ASP A N 1
ATOM 666 C CA . ASP A 1 83 ? 6.190 0.730 -7.850 1.00 96.31 83 ASP A CA 1
ATOM 667 C C . ASP A 1 83 ? 5.042 0.136 -7.005 1.00 96.31 83 ASP A C 1
ATOM 669 O O . ASP A 1 83 ? 4.686 0.678 -5.948 1.00 96.31 83 ASP A O 1
ATOM 673 N N . PRO A 1 84 ? 4.476 -1.016 -7.435 1.00 96.44 84 PRO A N 1
AT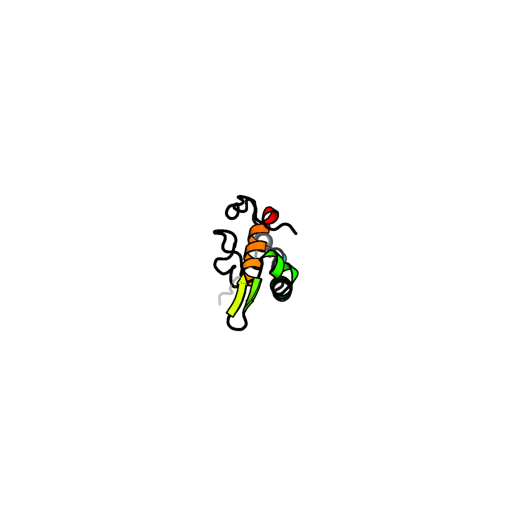OM 674 C CA . PRO A 1 84 ? 3.439 -1.732 -6.692 1.00 96.44 84 PRO A CA 1
ATOM 675 C C . PRO A 1 84 ? 3.845 -2.101 -5.266 1.00 96.44 84 PRO A C 1
ATOM 677 O O . PRO A 1 84 ? 2.986 -2.211 -4.388 1.00 96.44 84 PRO A O 1
ATOM 680 N N . ARG A 1 85 ? 5.142 -2.313 -5.024 1.00 97.12 85 ARG A N 1
ATOM 681 C CA . ARG A 1 85 ? 5.670 -2.692 -3.715 1.00 97.12 85 ARG A CA 1
ATOM 682 C C . ARG A 1 85 ? 5.745 -1.483 -2.793 1.00 97.12 85 ARG A C 1
ATOM 684 O O . ARG A 1 85 ? 5.344 -1.588 -1.633 1.00 97.12 85 ARG A O 1
ATOM 691 N N . ALA A 1 86 ? 6.229 -0.348 -3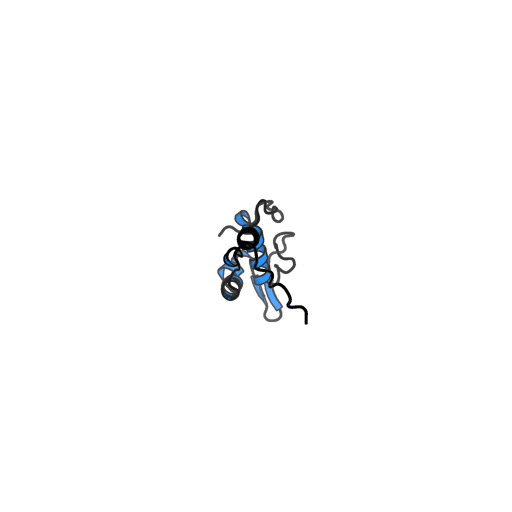.296 1.00 97.25 86 ALA A N 1
ATOM 692 C CA . ALA A 1 86 ? 6.248 0.896 -2.534 1.00 97.25 86 ALA A CA 1
ATOM 693 C C . ALA A 1 86 ? 4.827 1.336 -2.156 1.00 97.25 86 ALA A C 1
ATOM 695 O O . ALA A 1 86 ? 4.601 1.727 -1.010 1.00 97.25 86 ALA A O 1
ATOM 696 N N . GLU A 1 87 ? 3.864 1.213 -3.075 1.00 96.75 87 GLU A N 1
ATOM 697 C CA . GLU A 1 87 ? 2.465 1.540 -2.776 1.00 96.75 87 GLU A CA 1
ATOM 698 C C . GLU A 1 87 ? 1.861 0.611 -1.721 1.00 96.75 87 GLU A C 1
ATOM 700 O O . GLU A 1 87 ? 1.166 1.075 -0.818 1.00 96.75 87 GLU A O 1
ATOM 705 N N . LEU A 1 88 ? 2.154 -0.692 -1.781 1.00 96.44 88 LEU A N 1
ATOM 706 C CA . LEU A 1 88 ? 1.655 -1.649 -0.793 1.00 96.44 88 LEU A CA 1
ATOM 707 C C . LEU A 1 88 ? 2.169 -1.330 0.614 1.00 96.44 88 LEU A C 1
ATOM 709 O O . LEU A 1 88 ? 1.400 -1.353 1.573 1.00 96.44 88 LEU A O 1
ATOM 713 N N . LEU A 1 89 ? 3.460 -1.020 0.746 1.00 96.19 89 LEU A N 1
ATOM 714 C CA . LEU A 1 89 ? 4.048 -0.654 2.035 1.00 96.19 89 LEU A CA 1
ATOM 715 C C . LEU A 1 89 ? 3.424 0.629 2.594 1.00 96.19 89 LEU A C 1
ATOM 717 O O . LEU A 1 89 ? 3.054 0.658 3.767 1.00 96.19 89 LEU A O 1
ATOM 721 N N . ALA A 1 90 ? 3.249 1.653 1.753 1.00 95.19 90 ALA A N 1
ATOM 722 C CA . ALA A 1 90 ? 2.587 2.895 2.149 1.00 95.19 90 ALA A CA 1
ATOM 723 C C . ALA A 1 90 ? 1.113 2.665 2.532 1.00 95.19 90 ALA A C 1
ATOM 725 O O . ALA A 1 90 ? 0.626 3.251 3.498 1.00 95.19 90 ALA A O 1
ATOM 726 N N . THR A 1 91 ? 0.426 1.761 1.829 1.00 94.31 91 THR A N 1
ATOM 727 C CA . THR A 1 91 ? -0.951 1.345 2.133 1.00 94.31 91 THR A CA 1
ATOM 728 C C . THR A 1 91 ? -1.046 0.670 3.493 1.00 94.31 91 THR A C 1
ATOM 730 O O . THR A 1 91 ? -1.883 1.054 4.305 1.00 94.31 91 THR A O 1
ATOM 733 N N . ILE A 1 92 ? -0.170 -0.294 3.779 1.00 93.56 92 ILE A N 1
ATOM 734 C CA . ILE A 1 92 ? -0.136 -0.987 5.072 1.00 93.56 92 ILE A CA 1
ATOM 735 C C . ILE A 1 92 ? 0.143 0.002 6.209 1.00 93.56 92 ILE A C 1
ATOM 737 O O . ILE A 1 92 ? -0.563 -0.013 7.216 1.00 93.56 92 ILE A O 1
ATOM 741 N N . ASP A 1 93 ? 1.127 0.888 6.041 1.00 92.44 93 ASP A N 1
ATOM 742 C CA . ASP A 1 93 ? 1.452 1.911 7.040 1.00 92.44 93 ASP A CA 1
ATOM 743 C C . ASP A 1 93 ? 0.258 2.848 7.289 1.00 92.44 93 ASP A C 1
ATOM 745 O O . ASP A 1 93 ? -0.113 3.121 8.430 1.00 92.44 93 ASP A O 1
ATOM 749 N N . ALA A 1 94 ? -0.426 3.272 6.224 1.00 92.38 94 ALA A N 1
ATOM 750 C CA . ALA A 1 94 ? -1.627 4.089 6.340 1.00 92.38 94 ALA A CA 1
ATOM 751 C C . ALA A 1 94 ? -2.812 3.335 6.967 1.00 92.38 94 ALA A C 1
ATOM 753 O O . ALA A 1 94 ? -3.617 3.949 7.663 1.00 92.38 94 ALA A O 1
ATOM 754 N N . PHE A 1 95 ? -2.917 2.019 6.768 1.00 91.19 95 PHE A N 1
ATOM 755 C CA . PHE A 1 95 ? -3.978 1.198 7.354 1.00 91.19 95 PHE A CA 1
ATOM 756 C C . PHE A 1 95 ? -3.819 1.028 8.865 1.00 91.19 95 PHE A C 1
ATOM 758 O O . PHE A 1 95 ? -4.824 0.922 9.571 1.00 91.19 95 PHE A O 1
ATOM 765 N N . LEU A 1 96 ? -2.573 0.982 9.342 1.00 89.75 96 LEU A N 1
ATOM 766 C CA . LEU A 1 96 ? -2.232 0.767 10.749 1.00 89.75 96 LEU A CA 1
ATOM 767 C C . LEU A 1 96 ? -2.157 2.068 11.558 1.00 89.75 96 LEU A C 1
ATOM 769 O O . LEU A 1 96 ? -2.152 2.019 12.787 1.00 89.75 96 LEU A O 1
ATOM 773 N N . ARG A 1 97 ? -2.102 3.227 10.895 1.00 88.50 97 ARG A N 1
ATOM 774 C CA . ARG A 1 97 ? -2.023 4.525 11.566 1.00 88.50 97 ARG A CA 1
ATOM 775 C C . ARG A 1 97 ? -3.384 4.968 12.094 1.00 88.50 97 ARG A C 1
ATOM 777 O O . ARG A 1 97 ? -4.360 5.057 11.349 1.00 88.50 97 ARG A O 1
ATOM 784 N N . GLU A 1 98 ? -3.431 5.330 13.371 1.00 85.00 98 GLU A N 1
ATOM 785 C CA . GLU A 1 98 ? -4.589 6.014 13.945 1.00 85.00 98 GLU A CA 1
ATOM 786 C C . GLU A 1 98 ? -4.785 7.379 13.273 1.00 85.00 98 GLU A C 1
ATOM 788 O O . GLU A 1 98 ? -3.827 8.121 13.061 1.00 85.00 98 GLU A O 1
ATOM 793 N N . GLY A 1 99 ? -6.029 7.711 12.918 1.00 83.06 99 GLY A N 1
ATOM 794 C CA . GLY A 1 99 ? -6.340 8.990 12.273 1.00 83.06 99 GLY A CA 1
ATOM 795 C C . GLY A 1 99 ? -5.729 9.149 10.879 1.00 83.06 99 GLY A C 1
ATOM 796 O O . GLY A 1 99 ? -5.333 10.251 10.518 1.00 83.06 99 GLY A O 1
ATOM 797 N N . ALA A 1 100 ? -5.618 8.065 10.105 1.00 82.75 100 ALA A N 1
ATOM 798 C CA . ALA A 1 100 ? -5.096 8.117 8.744 1.00 82.75 100 ALA A CA 1
ATOM 799 C C . ALA A 1 100 ? -5.773 9.207 7.892 1.00 82.75 100 ALA A C 1
ATOM 801 O O . ALA A 1 100 ? -7.002 9.309 7.844 1.00 82.75 100 ALA A O 1
ATOM 802 N N . GLU A 1 101 ? -4.946 9.997 7.203 1.00 86.12 101 GLU A N 1
ATOM 803 C CA . GLU A 1 101 ? -5.403 11.136 6.412 1.00 86.12 101 GLU A CA 1
ATOM 804 C C . GLU A 1 101 ? -6.326 10.705 5.258 1.00 86.12 101 GLU A C 1
ATOM 806 O O . GLU A 1 101 ? -6.074 9.685 4.602 1.00 86.12 101 GLU A O 1
ATOM 811 N N . PRO A 1 102 ? -7.383 11.484 4.965 1.00 87.38 102 PRO A N 1
ATOM 812 C CA . PRO A 1 102 ? -8.263 11.220 3.837 1.00 87.38 102 PRO A CA 1
ATOM 813 C C . PRO A 1 102 ? -7.529 11.244 2.491 1.00 87.38 102 PRO A C 1
ATOM 815 O O . PRO A 1 102 ? -6.810 12.192 2.171 1.00 87.38 102 PRO A O 1
ATOM 818 N N . MET A 1 103 ? -7.781 10.242 1.651 1.00 87.19 103 MET A N 1
ATOM 819 C CA . MET A 1 103 ? -7.091 10.075 0.374 1.00 87.19 103 MET A CA 1
ATOM 820 C C . MET A 1 103 ? -7.795 10.768 -0.798 1.00 87.19 103 MET A C 1
ATOM 822 O O . MET A 1 103 ? -9.013 10.648 -1.009 1.00 87.19 103 MET A O 1
ATOM 826 N N . GLY A 1 104 ? -6.984 11.448 -1.613 1.00 84.19 104 GLY A N 1
ATOM 827 C CA . GLY A 1 104 ? -7.357 12.018 -2.904 1.00 84.19 104 GLY A CA 1
ATOM 828 C C . GLY A 1 104 ? -8.642 12.849 -2.891 1.00 84.19 104 GLY A C 1
ATOM 829 O O . GLY A 1 104 ? -8.933 13.619 -1.966 1.00 84.19 104 GLY A O 1
ATOM 830 N N . LYS A 1 105 ? -9.427 12.689 -3.962 1.00 83.25 105 LYS A N 1
ATOM 831 C CA . LYS A 1 105 ? -10.734 13.346 -4.133 1.00 83.25 105 LYS A CA 1
ATOM 832 C C . LYS A 1 105 ? -11.854 12.683 -3.333 1.00 83.25 105 LYS A C 1
ATOM 834 O O . LYS A 1 105 ? -12.835 13.350 -3.031 1.00 83.25 105 LYS A O 1
ATOM 839 N N . SER A 1 106 ? -11.710 11.399 -2.998 1.00 81.62 106 SER A N 1
ATOM 840 C CA . SER A 1 106 ? -12.735 10.648 -2.262 1.00 81.62 106 SER A CA 1
ATOM 841 C C . SER A 1 106 ? -12.921 11.165 -0.835 1.00 81.62 106 SER A C 1
ATOM 843 O O . SER A 1 106 ? -14.016 11.059 -0.291 1.00 81.62 106 SER A O 1
ATOM 845 N N . LYS A 1 107 ? -11.858 11.737 -0.244 1.00 88.50 107 LYS A N 1
ATOM 846 C CA . LYS A 1 107 ? -11.816 12.147 1.168 1.00 88.50 107 LYS A CA 1
ATOM 847 C C . LYS A 1 107 ? -12.213 11.010 2.121 1.00 88.50 107 LYS A C 1
ATOM 849 O O . LYS A 1 107 ? -12.696 11.260 3.221 1.00 88.50 107 LYS A O 1
ATOM 854 N N . LEU A 1 108 ? -11.978 9.768 1.702 1.00 89.50 108 LEU A N 1
ATOM 855 C CA . LEU A 1 108 ? -12.157 8.571 2.512 1.00 89.50 108 LEU A CA 1
ATOM 856 C C . LEU A 1 108 ? -10.833 8.177 3.159 1.00 89.50 108 LEU A C 1
ATOM 858 O O . LEU A 1 108 ? -9.764 8.463 2.618 1.00 89.50 108 LEU A O 1
ATOM 862 N N . THR A 1 109 ? -10.902 7.486 4.295 1.00 91.19 109 THR A N 1
ATOM 863 C CA . THR A 1 109 ? -9.713 6.846 4.861 1.00 91.19 109 THR A CA 1
ATOM 864 C C . THR A 1 109 ? -9.193 5.763 3.906 1.00 91.19 109 THR A C 1
ATOM 866 O O . THR A 1 109 ? -9.975 5.214 3.117 1.00 91.19 109 THR A O 1
ATOM 869 N N . PRO A 1 110 ? -7.901 5.407 3.978 1.00 89.81 110 PRO A N 1
ATOM 870 C CA . PRO A 1 110 ? -7.307 4.392 3.111 1.00 89.81 110 PRO A CA 1
ATOM 871 C C . PRO A 1 110 ? -8.082 3.065 3.060 1.00 89.81 110 PRO A C 1
ATOM 873 O O . PRO A 1 110 ? -8.278 2.507 1.983 1.00 89.81 110 PRO A O 1
ATOM 876 N N . GLN A 1 111 ? -8.597 2.593 4.200 1.00 88.69 111 GLN A N 1
ATOM 877 C CA . GLN A 1 111 ? -9.353 1.337 4.296 1.00 88.69 111 GLN A CA 1
ATOM 878 C C . GLN A 1 111 ? -10.671 1.383 3.506 1.00 88.69 111 GLN A C 1
ATOM 880 O O . GLN A 1 111 ? -11.139 0.364 3.009 1.00 88.69 111 GLN A O 1
ATOM 885 N N . CYS A 1 112 ? -11.272 2.568 3.387 1.00 89.19 112 CYS A N 1
ATOM 886 C CA . CYS A 1 112 ? -1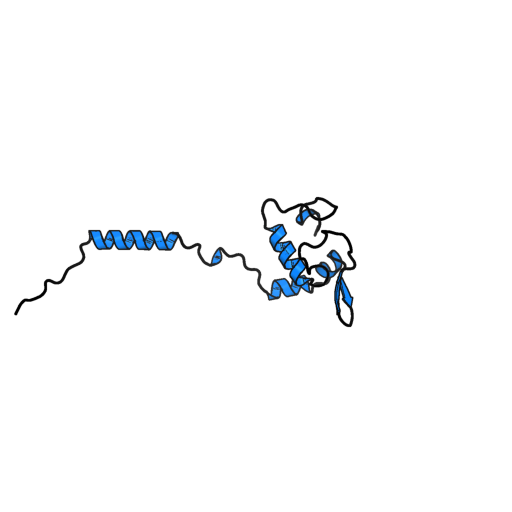2.505 2.784 2.635 1.00 89.19 112 CYS A CA 1
ATOM 887 C C . CYS A 1 112 ? -12.234 3.085 1.154 1.00 89.19 112 CYS A C 1
ATOM 889 O O . CYS A 1 112 ? -13.062 2.759 0.306 1.00 89.19 112 CYS A O 1
ATOM 891 N N . ALA A 1 113 ? -11.098 3.715 0.837 1.00 86.69 113 ALA A N 1
ATOM 892 C CA . ALA A 1 113 ? -10.690 4.003 -0.538 1.00 86.69 113 ALA A CA 1
ATOM 893 C C . ALA A 1 113 ? -10.249 2.737 -1.296 1.00 86.69 113 ALA A C 1
ATOM 895 O O . ALA A 1 113 ? -10.470 2.642 -2.503 1.00 86.69 113 ALA A O 1
ATOM 896 N N . PHE A 1 114 ? -9.685 1.756 -0.584 1.00 86.25 114 PHE A N 1
ATOM 897 C CA . PHE A 1 114 ? -9.290 0.450 -1.113 1.00 86.25 114 PHE A CA 1
ATOM 898 C C . PHE A 1 114 ? -10.109 -0.685 -0.478 1.00 86.25 114 PHE A C 1
ATOM 900 O O . PHE A 1 114 ? -9.588 -1.430 0.355 1.00 86.25 114 PHE A O 1
ATOM 907 N N . PRO A 1 115 ? -11.394 -0.832 -0.853 1.00 74.31 115 PRO A N 1
ATOM 908 C CA . PRO A 1 115 ? -12.215 -1.930 -0.365 1.00 74.31 115 PRO A CA 1
ATOM 909 C C . PRO A 1 115 ? -11.685 -3.265 -0.907 1.00 74.31 115 PRO A C 1
ATOM 911 O O . PRO A 1 115 ? -11.434 -3.401 -2.107 1.00 74.31 115 PRO A O 1
ATOM 914 N N . ALA A 1 116 ? -11.497 -4.227 -0.003 1.00 63.06 116 ALA A N 1
ATOM 915 C CA . ALA A 1 116 ? -11.081 -5.595 -0.309 1.00 63.06 116 ALA A CA 1
ATOM 916 C C . ALA A 1 116 ? -12.245 -6.470 -0.796 1.00 63.06 116 ALA A C 1
ATOM 918 O O . ALA A 1 116 ? -13.390 -6.245 -0.338 1.00 63.06 116 ALA A O 1
#

Radius of gyration: 26.78 Å; chains: 1; bounding box: 67×26×77 Å

Foldseek 3Di:
DDDDDDPDDDPVNVVVVVVVVVVVVVPDDPPVVDPDDDVVVLVCCLPDPVLCVLQQWDQDPVQGIAGPDPFPQLAQAPCVRRRSSRRSVSLVVQVPDDPRAQGGPVRDRSCVSRPD

Sequence (116 aa):
MQLIPILHPNKAMATHLLRTALFLALLTPPAWAIQAFEPAAIDRVAGSRLWHRLLHYKHHWFHGYESAVDGEGFFLSPHGKEDPRAELLATIDAFLREGAEPMGKSKLTPQCAFPA

Secondary structure (DSSP, 8-state):
-PPPP--PPPHHHHHHHHHHHHHHHHHS--GGGS-PPPHHHHHHHHT-HHHHHHTTEEEETTTEEEES---TT--SSTTTTT-HHHHHHHHHHHHHSTTPPPBTTTTB-HHHHS--

pLDDT: mean 83.5, std 13.38, range [42.31, 97.44]